Protein AF-A0A960NNA2-F1 (afdb_monomer_lite)

Secondary structure (DSSP, 8-state):
-------------HHHHHHHHHHHHHHHHHHHHHHHHTT--HHHHHH-SSSPPPGGG--THHHHHHHHHHHHHHHHHHHHHHHHHHHHHHHHHHHHHHHHHS--TTHHHHHHHHHHH-

Sequence (118 aa):
MSAATSSLRRQVDWPKHLVIWFFILIELFPLYMMFQVSFKDNASFIQQPWLPLWPTEWQWGNWVFAIKLIGPYLANTVFVAVTATICSLFLAVLGAYFFSRHKLPFSGLLWALFLFLM

Foldseek 3Di:
DDDDDPPPPPPPCVVVVVVVVVVVCVVCQVVVQVVQCLQDDPVVCVVDSRDHDDPVRGNCVSVVVCCVVCVVVVVVVVVCVVVVCVVVVVVVVVVVVCLVPDDDDVSVVVVVVVVVVD

Radius of gyration: 26.6 Å; chains: 1; bounding box: 69×54×63 Å

pLDDT: mean 86.71, std 13.17, range [43.0, 98.44]

Structure (mmCIF, N/CA/C/O backbone):
data_AF-A0A960NNA2-F1
#
_entry.id   AF-A0A960NNA2-F1
#
loop_
_atom_site.group_PDB
_atom_site.id
_atom_site.type_symbol
_atom_site.label_atom_id
_atom_site.label_alt_id
_atom_site.label_comp_id
_atom_site.label_asym_id
_atom_site.label_entity_id
_atom_site.label_seq_id
_atom_site.pdbx_PDB_ins_code
_atom_site.Cartn_x
_atom_site.Cartn_y
_atom_site.Cartn_z
_atom_site.occupancy
_atom_site.B_iso_or_equiv
_atom_site.auth_seq_id
_atom_site.auth_comp_id
_atom_site.auth_asym_id
_atom_site.auth_atom_id
_atom_site.pdbx_PDB_model_num
ATOM 1 N N . MET A 1 1 ? -49.375 36.865 -5.018 1.00 43.12 1 MET A N 1
ATOM 2 C CA . MET A 1 1 ? -48.147 36.942 -4.198 1.00 43.12 1 MET A CA 1
ATOM 3 C C . MET A 1 1 ? -47.324 35.684 -4.447 1.00 43.12 1 MET A C 1
ATOM 5 O O . MET A 1 1 ? -47.833 34.604 -4.208 1.00 43.12 1 MET A O 1
ATOM 9 N N . SER A 1 2 ? -46.112 35.872 -4.985 1.00 43.00 2 SER A N 1
ATOM 10 C CA . SER A 1 2 ? -44.950 34.962 -5.059 1.00 43.00 2 SER A CA 1
ATOM 11 C C . SER A 1 2 ? -45.151 33.507 -5.527 1.00 43.00 2 SER A C 1
ATOM 13 O O . SER A 1 2 ? -45.383 32.612 -4.719 1.00 43.00 2 SER A O 1
ATOM 15 N N . ALA A 1 3 ? -44.964 33.259 -6.828 1.00 49.94 3 ALA A N 1
ATOM 16 C CA . ALA A 1 3 ? -44.746 31.923 -7.383 1.00 49.94 3 ALA A CA 1
ATOM 17 C C . ALA A 1 3 ? -43.294 31.791 -7.875 1.00 49.94 3 ALA A C 1
ATOM 19 O O . ALA A 1 3 ? -42.852 32.550 -8.731 1.00 49.94 3 ALA A O 1
ATOM 20 N N . ALA A 1 4 ? -42.589 30.829 -7.277 1.00 61.12 4 ALA A N 1
ATOM 21 C CA . ALA A 1 4 ? -41.575 29.953 -7.859 1.00 61.12 4 ALA A CA 1
ATOM 22 C C . ALA A 1 4 ? -40.688 30.483 -9.003 1.00 61.12 4 ALA A C 1
ATOM 24 O O . ALA A 1 4 ? -41.077 30.402 -10.159 1.00 61.12 4 ALA A O 1
ATOM 25 N N . THR A 1 5 ? -39.425 30.791 -8.691 1.00 49.38 5 THR A N 1
ATOM 26 C CA . THR A 1 5 ? -38.282 30.515 -9.587 1.00 49.38 5 THR A CA 1
ATOM 27 C C . THR A 1 5 ? -36.988 30.385 -8.772 1.00 49.38 5 THR A C 1
ATOM 29 O O . THR A 1 5 ? -36.152 31.288 -8.760 1.00 49.38 5 THR A O 1
ATOM 32 N N . SER A 1 6 ? -36.785 29.262 -8.077 1.00 48.41 6 SER A N 1
ATOM 33 C CA . SER A 1 6 ? -35.429 28.851 -7.697 1.00 48.41 6 SER A CA 1
ATOM 34 C C . SER A 1 6 ? -34.759 28.288 -8.949 1.00 48.41 6 SER A C 1
ATOM 36 O O . SER A 1 6 ? -34.883 27.114 -9.288 1.00 48.41 6 SER A O 1
ATOM 38 N N . SER A 1 7 ? -34.085 29.161 -9.696 1.00 50.47 7 SER A N 1
ATOM 39 C CA . SER A 1 7 ? -33.226 28.756 -10.802 1.00 50.47 7 SER A CA 1
ATOM 40 C C . SER A 1 7 ? -32.193 27.760 -10.271 1.00 50.47 7 SER A C 1
ATOM 42 O O . SER A 1 7 ? -31.270 28.142 -9.546 1.00 50.47 7 SER A O 1
ATOM 44 N N . LEU A 1 8 ? -32.366 26.482 -10.611 1.00 57.03 8 LEU A N 1
ATOM 45 C CA . LEU A 1 8 ? -31.377 25.431 -10.415 1.00 57.03 8 LEU A CA 1
ATOM 46 C C . LEU A 1 8 ? -30.131 25.826 -11.208 1.00 57.03 8 LEU A C 1
ATOM 48 O O . LEU A 1 8 ? -30.005 25.559 -12.403 1.00 57.03 8 LEU A O 1
ATOM 52 N N . ARG A 1 9 ? -29.224 26.541 -10.541 1.00 60.88 9 ARG A N 1
ATOM 53 C CA . ARG A 1 9 ? -27.913 26.901 -11.062 1.00 60.88 9 ARG A CA 1
ATOM 54 C C . ARG A 1 9 ? -27.169 25.589 -11.270 1.00 60.88 9 ARG A C 1
ATOM 56 O O . ARG A 1 9 ? -26.622 25.038 -10.320 1.00 60.88 9 ARG A O 1
ATOM 63 N N . ARG A 1 10 ? -27.192 25.073 -12.499 1.00 64.06 10 ARG A N 1
ATOM 64 C CA . ARG A 1 10 ? -26.352 23.962 -12.949 1.00 64.06 10 ARG A CA 1
ATOM 65 C C . ARG A 1 10 ? -24.908 24.455 -12.860 1.00 64.06 10 ARG A C 1
ATOM 67 O O . ARG A 1 10 ? -24.389 25.054 -13.797 1.00 64.06 10 ARG A O 1
ATOM 74 N N . GLN A 1 11 ? -24.323 24.353 -11.668 1.00 65.44 11 GLN A N 1
ATOM 75 C CA . GLN A 1 11 ? -22.932 24.708 -11.443 1.00 65.44 11 GLN A CA 1
ATOM 76 C C . GLN A 1 11 ? -22.112 23.777 -12.329 1.00 65.44 11 GLN A C 1
ATOM 78 O O . GLN A 1 11 ? -22.268 22.562 -12.288 1.00 65.44 11 GLN A O 1
ATOM 83 N N . VAL A 1 12 ? -21.323 24.361 -13.223 1.00 68.19 12 VAL A N 1
ATOM 84 C CA . VAL A 1 12 ? -20.448 23.607 -14.112 1.00 68.19 12 VAL A CA 1
ATOM 85 C C . VAL A 1 12 ? -19.361 22.995 -13.229 1.00 68.19 12 VAL A C 1
ATOM 87 O O . VAL A 1 12 ? -18.422 23.681 -12.844 1.00 68.19 12 VAL A O 1
ATOM 90 N N . ASP A 1 13 ? -19.518 21.724 -12.859 1.00 83.50 13 ASP A N 1
ATOM 91 C CA . ASP A 1 13 ? -18.607 21.005 -11.955 1.00 83.50 13 ASP A CA 1
ATOM 92 C C . ASP A 1 13 ? -17.315 20.532 -12.648 1.00 83.50 13 ASP A C 1
ATOM 94 O O . ASP A 1 13 ? -16.433 19.964 -12.007 1.00 83.50 13 ASP A O 1
ATOM 98 N N . TRP A 1 14 ? -17.153 20.803 -13.949 1.00 87.31 14 TRP A N 1
ATOM 99 C CA . TRP A 1 14 ? -15.965 20.430 -14.727 1.00 87.31 14 TRP A CA 1
ATOM 100 C C . TRP A 1 14 ? -14.631 20.861 -14.087 1.00 87.31 14 TRP A C 1
ATOM 102 O O . TRP A 1 14 ? -13.723 20.031 -14.036 1.00 87.31 14 TRP A O 1
ATOM 112 N N . PRO A 1 15 ? -14.489 22.075 -13.507 1.00 90.81 15 PRO A N 1
ATOM 113 C CA . PRO A 1 15 ? -13.262 22.451 -12.807 1.00 90.81 15 PRO A CA 1
ATOM 114 C C . PRO A 1 15 ? -12.969 21.554 -11.598 1.00 90.81 15 PRO A C 1
ATOM 116 O O . PRO A 1 15 ? -11.813 21.223 -11.354 1.00 90.81 15 PRO A O 1
ATOM 119 N N . LYS A 1 16 ? -14.000 21.104 -10.868 1.00 90.50 16 LYS A N 1
ATOM 120 C CA . LYS A 1 16 ? -13.836 20.175 -9.737 1.00 90.50 16 LYS A CA 1
ATOM 121 C C . LYS A 1 16 ? -13.348 18.816 -10.232 1.00 90.50 16 LYS A C 1
ATOM 123 O O . LYS A 1 16 ? -12.428 18.251 -9.652 1.00 90.50 16 LYS A O 1
ATOM 128 N N . HIS A 1 17 ? -13.912 18.322 -11.334 1.00 92.75 17 HIS A N 1
ATOM 129 C CA . HIS A 1 17 ? -13.464 17.074 -11.952 1.00 92.75 17 HIS A CA 1
ATOM 130 C C . HIS A 1 17 ? -12.020 17.157 -12.452 1.00 92.75 17 HIS A C 1
ATOM 132 O O . HIS A 1 17 ? -11.265 16.217 -12.235 1.00 92.75 17 HIS A O 1
ATOM 138 N N . LEU A 1 18 ? -11.611 18.275 -13.060 1.00 95.19 18 LEU A N 1
ATOM 139 C CA . LEU A 1 18 ? -10.220 18.487 -13.475 1.00 95.19 18 LEU A CA 1
ATOM 140 C C . LEU A 1 18 ? -9.252 18.441 -12.289 1.00 95.19 18 LEU A C 1
ATOM 142 O O . LEU A 1 18 ? -8.210 17.796 -12.380 1.00 95.19 18 LEU A O 1
ATOM 146 N N . VAL A 1 19 ? -9.609 19.081 -11.171 1.00 95.75 19 VAL A N 1
ATOM 147 C CA . VAL A 1 19 ? -8.802 19.041 -9.942 1.00 95.75 19 VAL A CA 1
ATOM 148 C C . VAL A 1 19 ? -8.695 17.610 -9.410 1.00 95.75 19 VAL A C 1
ATOM 150 O O . VAL A 1 19 ? -7.598 17.162 -9.094 1.00 95.75 19 VAL A O 1
ATOM 153 N N . ILE A 1 20 ? -9.801 16.863 -9.369 1.00 96.00 20 ILE A N 1
ATOM 154 C CA . ILE A 1 20 ? -9.798 15.455 -8.939 1.00 96.00 20 ILE A CA 1
ATOM 155 C C . ILE A 1 20 ? -8.901 14.606 -9.852 1.00 96.00 20 ILE A C 1
ATOM 157 O O . ILE A 1 20 ? -8.055 13.867 -9.356 1.00 96.00 20 ILE A O 1
ATOM 161 N N . TRP A 1 21 ? -9.034 14.742 -11.176 1.00 96.50 21 TRP A N 1
ATOM 162 C CA . TRP A 1 21 ? -8.199 14.018 -12.139 1.00 96.50 21 TRP A CA 1
ATOM 163 C C . TRP A 1 21 ? -6.713 14.320 -11.967 1.00 96.50 21 TRP A C 1
ATOM 165 O O . TRP A 1 21 ? -5.896 13.406 -12.027 1.00 96.50 21 TRP A O 1
ATOM 175 N N . PHE A 1 22 ? -6.362 15.578 -11.715 1.00 96.62 22 PHE A N 1
ATOM 176 C CA . PHE A 1 22 ? -4.983 15.976 -11.455 1.00 96.62 22 PHE A CA 1
ATOM 177 C C . PHE A 1 22 ? -4.393 15.259 -10.231 1.00 96.62 22 PHE A C 1
ATOM 179 O O . PHE A 1 22 ? -3.304 14.694 -10.327 1.00 96.62 22 PHE A O 1
ATOM 186 N N . PHE A 1 23 ? -5.123 15.212 -9.111 1.00 97.12 23 PHE A N 1
ATOM 187 C CA . PHE A 1 23 ? -4.669 14.498 -7.912 1.00 97.12 23 PHE A CA 1
ATOM 188 C C . PHE A 1 23 ? -4.559 12.989 -8.134 1.00 97.12 23 PHE A C 1
ATOM 190 O O . PHE A 1 23 ? -3.542 12.403 -7.770 1.00 97.12 23 PHE A O 1
ATOM 197 N N . ILE A 1 24 ? -5.544 12.378 -8.801 1.00 97.12 24 ILE A N 1
ATOM 198 C CA . ILE A 1 24 ? -5.507 10.950 -9.144 1.00 97.12 24 ILE A CA 1
ATOM 199 C C . ILE A 1 24 ? -4.264 10.627 -9.979 1.00 97.12 24 ILE A C 1
ATOM 201 O O . ILE A 1 24 ? -3.579 9.647 -9.708 1.00 97.12 24 ILE A O 1
ATOM 205 N N . LEU A 1 25 ? -3.942 11.444 -10.986 1.00 96.50 25 LEU A N 1
ATOM 206 C CA . LEU A 1 25 ? -2.771 11.205 -11.831 1.00 96.50 25 LEU A CA 1
ATOM 207 C C . LEU A 1 25 ? -1.464 11.277 -11.037 1.00 96.50 25 LEU A C 1
ATOM 209 O O . LEU A 1 25 ? -0.583 10.451 -11.258 1.00 96.50 25 LEU A O 1
ATOM 213 N N . ILE A 1 26 ? -1.346 12.220 -10.101 1.00 96.69 26 ILE A N 1
ATOM 214 C CA . ILE A 1 26 ? -0.168 12.339 -9.231 1.00 96.69 26 ILE A CA 1
ATOM 215 C C . ILE A 1 26 ? -0.056 11.140 -8.286 1.00 96.69 26 ILE A C 1
ATOM 217 O O . ILE A 1 26 ? 1.035 10.605 -8.106 1.00 96.69 26 ILE A O 1
ATOM 221 N N . GLU A 1 27 ? -1.169 10.700 -7.707 1.00 96.38 27 GLU A N 1
ATOM 222 C CA . GLU A 1 27 ? -1.204 9.577 -6.767 1.00 96.38 27 GLU A CA 1
ATOM 223 C C . GLU A 1 27 ? -0.934 8.232 -7.458 1.00 96.38 27 GLU A C 1
ATOM 225 O O . GLU A 1 27 ? -0.223 7.380 -6.924 1.00 96.38 27 GLU A O 1
ATOM 230 N N . LEU A 1 28 ? -1.436 8.053 -8.681 1.00 96.50 28 LEU A N 1
ATOM 231 C CA . LEU A 1 28 ? -1.218 6.844 -9.475 1.00 96.50 28 LEU A CA 1
ATOM 232 C C . LEU A 1 28 ? 0.122 6.840 -10.216 1.00 96.50 28 LEU A C 1
ATOM 234 O O . LEU A 1 28 ? 0.576 5.774 -10.630 1.00 96.50 28 LEU A O 1
ATOM 238 N N . PHE A 1 29 ? 0.779 7.989 -10.378 1.00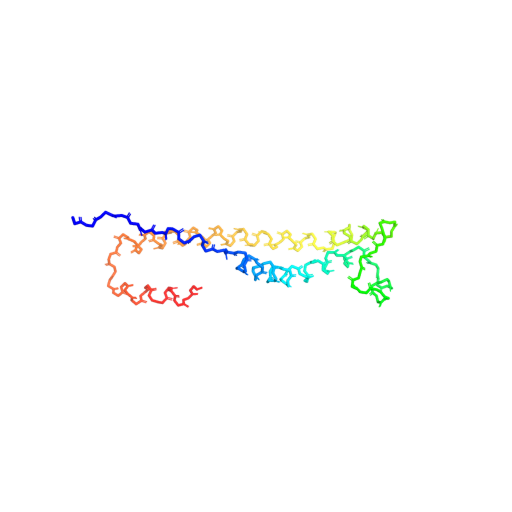 94.94 29 PHE A N 1
ATOM 239 C CA . PHE A 1 29 ? 2.087 8.080 -11.027 1.00 94.94 29 PHE A CA 1
ATOM 240 C C . PHE A 1 29 ? 3.142 7.117 -10.444 1.00 94.94 29 PHE A C 1
ATOM 242 O O . PHE A 1 29 ? 3.746 6.376 -11.227 1.00 94.94 29 PHE A O 1
ATOM 249 N N . PRO A 1 30 ? 3.374 7.039 -9.116 1.00 95.56 30 PRO A N 1
ATOM 250 C CA . PRO A 1 30 ? 4.315 6.067 -8.557 1.00 95.56 30 PRO A CA 1
ATOM 251 C C . PRO A 1 30 ? 3.906 4.615 -8.838 1.00 95.56 30 PRO A C 1
ATOM 253 O O . PRO A 1 30 ? 4.773 3.789 -9.117 1.00 95.56 30 PRO A O 1
ATOM 256 N N . LEU A 1 31 ? 2.606 4.297 -8.842 1.00 95.50 31 LEU A N 1
ATOM 257 C CA . LEU A 1 31 ? 2.122 2.953 -9.181 1.00 95.50 31 LEU A CA 1
ATOM 258 C C . LEU A 1 31 ? 2.374 2.613 -10.652 1.00 95.50 31 LEU A C 1
ATOM 260 O O . LEU A 1 31 ? 2.843 1.517 -10.957 1.00 95.50 31 LEU A O 1
ATOM 264 N N . TYR A 1 32 ? 2.134 3.565 -11.556 1.00 94.38 32 TYR A N 1
ATOM 265 C CA . TYR A 1 32 ? 2.504 3.445 -12.965 1.00 94.38 32 TYR A CA 1
ATOM 266 C C . TYR A 1 32 ? 4.008 3.173 -13.116 1.00 94.38 32 TYR A C 1
ATOM 268 O O . TYR A 1 32 ? 4.397 2.252 -13.839 1.00 94.38 32 TYR A O 1
ATOM 276 N N . MET A 1 33 ? 4.851 3.914 -12.389 1.00 94.69 33 MET A N 1
ATOM 277 C CA . MET A 1 33 ? 6.302 3.727 -12.414 1.00 94.69 33 MET A CA 1
ATOM 278 C C . MET A 1 33 ? 6.708 2.340 -11.909 1.00 94.69 33 MET A C 1
ATOM 280 O O . MET A 1 33 ? 7.475 1.658 -12.582 1.00 94.69 33 MET A O 1
ATOM 284 N N . MET A 1 34 ? 6.168 1.880 -10.779 1.00 93.94 34 MET A N 1
ATOM 285 C CA . MET A 1 34 ? 6.440 0.531 -10.266 1.00 93.94 34 MET A CA 1
ATOM 286 C C . MET A 1 34 ? 6.021 -0.553 -11.263 1.00 93.94 34 MET A C 1
ATOM 288 O O . MET A 1 34 ? 6.774 -1.497 -11.508 1.00 93.94 34 MET A O 1
ATOM 292 N N . PHE A 1 35 ? 4.844 -0.399 -11.869 1.00 93.75 35 PHE A N 1
ATOM 293 C CA . PHE A 1 35 ? 4.317 -1.363 -12.824 1.00 93.75 35 PHE A CA 1
ATOM 294 C C . PHE A 1 35 ? 5.206 -1.475 -14.065 1.00 93.75 35 PHE A C 1
ATOM 296 O O . PHE A 1 35 ? 5.637 -2.575 -14.402 1.00 93.75 35 PHE A O 1
ATOM 303 N N . GLN A 1 36 ? 5.552 -0.361 -14.715 1.00 93.06 36 GLN A N 1
ATOM 304 C CA . GLN A 1 36 ? 6.379 -0.405 -15.927 1.00 93.06 36 GLN A CA 1
ATOM 305 C C . GLN A 1 36 ? 7.832 -0.823 -15.647 1.00 93.06 36 GLN A C 1
ATOM 307 O O . GLN A 1 36 ? 8.419 -1.534 -16.460 1.00 93.06 36 GLN A O 1
ATOM 312 N N . VAL A 1 37 ? 8.396 -0.472 -14.482 1.00 93.81 37 VAL A N 1
ATOM 313 C CA . VAL A 1 37 ? 9.735 -0.930 -14.061 1.00 93.81 37 VAL A CA 1
ATOM 314 C C . VAL A 1 37 ? 9.768 -2.435 -13.797 1.00 93.81 37 VAL A C 1
ATOM 316 O O . VAL A 1 37 ? 10.785 -3.065 -14.071 1.00 93.81 37 VAL A O 1
ATOM 319 N N . SER A 1 38 ? 8.662 -3.044 -13.352 1.00 93.69 38 SER A N 1
ATOM 320 C CA . SER A 1 38 ? 8.602 -4.498 -13.121 1.00 93.69 38 SER A CA 1
ATOM 321 C C . SER A 1 38 ? 8.917 -5.335 -14.371 1.00 93.69 38 SER A C 1
ATOM 323 O O . SER A 1 38 ? 9.364 -6.475 -14.250 1.00 93.69 38 SER A O 1
ATOM 325 N N . PHE A 1 39 ? 8.749 -4.759 -15.566 1.00 93.81 39 PHE A N 1
ATOM 326 C CA . PHE A 1 39 ? 9.040 -5.396 -16.853 1.00 93.81 39 PHE A CA 1
ATOM 327 C C . PHE A 1 39 ? 10.422 -5.048 -17.424 1.00 93.81 39 PHE A C 1
ATOM 329 O O . PHE A 1 39 ? 10.693 -5.409 -18.569 1.00 93.81 39 PHE A O 1
ATOM 336 N N . LYS A 1 40 ? 11.287 -4.354 -16.675 1.00 92.62 40 LYS A N 1
ATOM 337 C CA . LYS A 1 40 ? 12.622 -3.929 -17.126 1.00 92.62 40 LYS A CA 1
ATOM 338 C C . LYS A 1 40 ? 13.739 -4.727 -16.464 1.00 92.62 40 LYS A C 1
ATOM 340 O O . LYS A 1 40 ? 13.580 -5.248 -15.361 1.00 92.62 40 LYS A O 1
ATOM 345 N N . ASP A 1 41 ? 14.885 -4.781 -17.131 1.00 91.44 41 ASP A N 1
ATOM 346 C CA . ASP A 1 41 ? 16.158 -5.147 -16.517 1.00 91.44 41 ASP A CA 1
ATOM 347 C C . ASP A 1 41 ? 16.883 -3.889 -15.994 1.00 91.44 41 ASP A C 1
ATOM 349 O O . ASP A 1 41 ? 16.509 -2.749 -16.290 1.00 91.44 41 ASP A O 1
ATOM 353 N N . ASN A 1 42 ? 17.937 -4.083 -15.200 1.00 90.81 42 ASN A N 1
ATOM 354 C CA . ASN A 1 42 ? 18.652 -2.970 -14.570 1.00 90.81 42 ASN A CA 1
ATOM 355 C C . ASN A 1 42 ? 19.305 -2.031 -15.595 1.00 90.81 42 ASN A C 1
ATOM 357 O O . ASN A 1 42 ? 19.308 -0.816 -15.395 1.00 90.81 42 ASN A O 1
ATOM 361 N N . ALA A 1 43 ? 19.843 -2.576 -16.692 1.00 90.94 43 ALA A N 1
ATOM 362 C CA . ALA A 1 43 ? 20.492 -1.774 -17.723 1.00 90.94 43 ALA A CA 1
ATOM 363 C C . ALA A 1 43 ? 19.477 -0.878 -18.448 1.00 90.94 43 ALA A C 1
ATOM 365 O O . ALA A 1 43 ? 19.702 0.331 -18.554 1.00 90.94 43 ALA A O 1
ATOM 366 N N . SER A 1 44 ? 18.330 -1.429 -18.865 1.00 88.06 44 SER A N 1
ATOM 367 C CA . SER A 1 44 ? 17.280 -0.637 -19.520 1.00 88.06 44 SER A CA 1
ATOM 368 C C . SER A 1 44 ? 16.623 0.356 -18.567 1.00 88.06 44 SER A C 1
ATOM 370 O O . SER A 1 44 ? 16.241 1.448 -18.986 1.00 88.06 44 SER A O 1
ATOM 372 N N . PHE A 1 45 ? 16.508 0.016 -17.279 1.00 90.56 45 PHE A N 1
ATOM 373 C CA . PHE A 1 45 ? 16.016 0.945 -16.265 1.00 90.56 45 PHE A CA 1
ATOM 374 C C . PHE A 1 45 ? 16.928 2.169 -16.115 1.00 90.56 45 PHE A C 1
ATOM 376 O O . PHE A 1 45 ? 16.424 3.289 -16.102 1.00 90.56 45 PHE A O 1
ATOM 383 N N . ILE A 1 46 ? 18.251 1.972 -16.051 1.00 92.25 46 ILE A N 1
ATOM 384 C CA . ILE A 1 46 ? 19.222 3.072 -15.937 1.00 92.25 46 ILE A CA 1
ATOM 385 C C . ILE A 1 46 ? 19.185 3.972 -17.179 1.00 92.25 46 ILE A C 1
ATOM 387 O O . ILE A 1 46 ? 19.245 5.193 -17.049 1.00 92.25 46 ILE A O 1
ATOM 391 N N . GLN A 1 47 ? 19.072 3.388 -18.376 1.00 91.69 47 GLN A N 1
ATOM 392 C CA . GLN A 1 47 ? 19.045 4.154 -19.626 1.00 91.69 47 GLN A CA 1
ATOM 393 C C . GLN A 1 47 ? 17.739 4.933 -19.811 1.00 91.69 47 GLN A C 1
ATOM 395 O O . GLN A 1 47 ? 17.764 6.098 -20.206 1.00 91.69 47 GLN A O 1
ATOM 400 N N . GLN A 1 48 ? 16.596 4.306 -19.523 1.00 90.62 48 GLN A N 1
ATOM 401 C CA . GLN A 1 48 ? 15.282 4.914 -19.697 1.00 90.62 48 GLN A CA 1
ATOM 402 C C . GLN A 1 48 ? 14.381 4.613 -18.490 1.00 90.62 48 GLN A C 1
ATOM 404 O O . GLN A 1 48 ? 13.575 3.679 -18.534 1.00 90.62 48 GLN A O 1
ATOM 409 N N . PRO A 1 49 ? 14.437 5.429 -17.422 1.00 87.44 49 PRO A N 1
ATOM 410 C CA . PRO A 1 49 ? 13.632 5.194 -16.224 1.00 87.44 49 PRO A CA 1
ATOM 411 C C . PRO A 1 49 ? 12.133 5.428 -16.457 1.00 87.44 49 PRO A C 1
ATOM 413 O O . PRO A 1 49 ? 11.305 4.661 -15.974 1.00 87.44 49 PRO A O 1
ATOM 416 N N . TRP A 1 50 ? 11.781 6.466 -17.222 1.00 88.88 50 TRP A N 1
ATOM 417 C CA . TRP A 1 50 ? 10.437 7.070 -17.227 1.00 88.88 50 TRP A CA 1
ATOM 418 C C . TRP A 1 50 ? 9.441 6.467 -18.227 1.00 88.88 50 TRP A C 1
ATOM 420 O O . TRP A 1 50 ? 8.235 6.474 -17.982 1.00 88.88 50 TRP A O 1
ATOM 430 N N . LEU A 1 51 ? 9.931 5.968 -19.363 1.00 90.19 51 LEU A N 1
ATOM 431 C CA . LEU A 1 51 ? 9.096 5.499 -20.473 1.00 90.19 51 LEU A CA 1
ATOM 432 C C . LEU A 1 51 ? 9.077 3.968 -20.543 1.00 90.19 51 LEU A C 1
ATOM 434 O O . LEU A 1 51 ? 10.129 3.356 -20.325 1.00 90.19 51 LEU A O 1
ATOM 438 N N . PRO A 1 52 ? 7.933 3.342 -20.873 1.00 87.44 52 PRO A N 1
ATOM 439 C CA . PRO A 1 52 ? 7.820 1.890 -20.942 1.00 87.44 52 PRO A CA 1
ATOM 440 C C . PRO A 1 52 ? 8.709 1.317 -22.051 1.00 87.44 52 PRO A C 1
ATOM 442 O O . PRO A 1 52 ? 9.043 2.001 -23.020 1.00 87.44 52 PRO A O 1
ATOM 445 N N . LEU A 1 53 ? 9.095 0.049 -21.902 1.00 84.19 53 LEU A N 1
ATOM 446 C CA . LEU A 1 53 ? 9.768 -0.685 -22.970 1.00 84.19 53 LEU A CA 1
ATOM 447 C C . LEU A 1 53 ? 8.786 -1.050 -24.081 1.00 84.19 53 LEU A C 1
ATOM 449 O O . LEU A 1 53 ? 7.584 -1.220 -23.852 1.00 84.19 53 LEU A O 1
ATOM 453 N N . TRP A 1 54 ? 9.330 -1.236 -25.279 1.00 85.12 54 TRP A N 1
ATOM 454 C CA . TRP A 1 54 ? 8.592 -1.822 -26.387 1.00 85.12 54 TRP A CA 1
ATOM 455 C C . TRP A 1 54 ? 8.099 -3.235 -26.015 1.00 85.12 54 TRP A C 1
ATOM 457 O O . TRP A 1 54 ? 8.816 -3.955 -25.318 1.00 85.12 54 TRP A O 1
ATOM 467 N N . PRO A 1 55 ? 6.904 -3.661 -26.474 1.00 76.56 55 PRO A N 1
ATOM 468 C CA . PRO A 1 55 ? 6.299 -4.945 -26.092 1.00 76.56 55 PRO A CA 1
ATOM 469 C C . PRO A 1 55 ? 7.173 -6.186 -26.316 1.00 76.56 55 PRO A C 1
ATOM 471 O O . PRO A 1 55 ? 7.001 -7.192 -25.634 1.00 76.56 55 PRO A O 1
ATOM 474 N N . THR A 1 56 ? 8.118 -6.117 -27.252 1.00 77.75 56 THR A N 1
ATOM 475 C CA . THR A 1 56 ? 9.048 -7.205 -27.579 1.00 77.75 56 THR A CA 1
ATOM 476 C C . THR A 1 56 ? 10.088 -7.468 -26.478 1.00 77.75 56 THR A C 1
ATOM 478 O O . THR A 1 56 ? 10.642 -8.558 -26.428 1.00 77.75 56 THR A O 1
ATOM 481 N N . GLU A 1 57 ? 10.324 -6.507 -25.576 1.00 81.56 57 GLU A N 1
ATOM 482 C CA . GLU A 1 57 ? 11.418 -6.518 -24.583 1.00 81.56 57 GLU A CA 1
ATOM 483 C C . GLU A 1 57 ? 10.934 -6.735 -23.134 1.00 81.56 57 GLU A C 1
ATOM 485 O O . GLU A 1 57 ? 11.650 -6.459 -22.170 1.00 81.56 57 GLU A O 1
ATOM 490 N N . TRP A 1 58 ? 9.688 -7.173 -22.936 1.00 88.88 58 TRP A N 1
ATOM 491 C CA . TRP A 1 58 ? 9.115 -7.301 -21.593 1.00 88.88 58 TRP A CA 1
ATOM 492 C C . TRP A 1 58 ? 9.736 -8.451 -20.786 1.00 88.88 58 TRP A C 1
ATOM 494 O O . TRP A 1 58 ? 9.658 -9.624 -21.159 1.00 88.88 58 TRP A O 1
ATOM 504 N N . GLN A 1 59 ? 10.266 -8.123 -19.607 1.00 91.50 59 GLN A N 1
ATOM 505 C CA . GLN A 1 59 ? 10.921 -9.065 -18.695 1.00 91.50 59 GLN A CA 1
ATOM 506 C C . GLN A 1 59 ? 9.921 -9.793 -17.778 1.00 91.50 59 GLN A C 1
ATOM 508 O O . GLN A 1 59 ? 9.895 -9.603 -16.562 1.00 91.50 59 GLN A O 1
ATOM 513 N N . TRP A 1 60 ? 9.097 -10.680 -18.340 1.00 90.62 60 TRP A N 1
ATOM 514 C CA . TRP A 1 60 ? 8.135 -11.493 -17.569 1.00 90.62 60 TRP A CA 1
ATOM 515 C C . TRP A 1 60 ? 8.785 -12.399 -16.511 1.00 90.62 60 TRP A C 1
ATOM 517 O O . TRP A 1 60 ? 8.149 -12.755 -15.515 1.00 90.62 60 TRP A O 1
ATOM 527 N N . GLY A 1 61 ? 10.064 -12.745 -16.694 1.00 93.25 61 GLY A N 1
ATOM 528 C CA . GLY A 1 61 ? 10.840 -13.527 -15.730 1.00 93.25 61 GLY A CA 1
ATOM 529 C C . GLY A 1 61 ? 10.906 -12.884 -14.341 1.00 93.25 61 GLY A C 1
ATOM 530 O O . GLY A 1 61 ? 10.915 -13.606 -13.343 1.00 93.25 61 GLY A O 1
ATOM 531 N N . ASN A 1 62 ? 10.845 -11.550 -14.264 1.00 94.50 62 ASN A N 1
ATOM 532 C CA . ASN A 1 62 ? 10.835 -10.811 -13.001 1.00 94.50 62 ASN A CA 1
ATOM 533 C C . ASN A 1 62 ? 9.634 -11.186 -12.126 1.00 94.50 62 ASN A C 1
ATOM 535 O O . ASN A 1 62 ? 9.789 -11.388 -10.925 1.00 94.50 62 ASN A O 1
ATOM 539 N N . TRP A 1 63 ? 8.449 -11.350 -12.721 1.00 94.38 63 TRP A N 1
ATOM 540 C CA . TRP A 1 63 ? 7.232 -11.730 -11.998 1.00 94.38 63 TRP A CA 1
ATOM 541 C C . TRP A 1 63 ? 7.298 -13.166 -11.480 1.00 94.38 63 TRP A C 1
ATOM 543 O O . TRP A 1 63 ? 6.954 -13.432 -10.329 1.00 94.38 63 TRP A O 1
ATOM 553 N N . VAL A 1 64 ? 7.795 -14.093 -12.305 1.00 95.44 64 VAL A N 1
ATOM 554 C CA . VAL A 1 64 ? 7.968 -15.501 -11.912 1.00 95.44 64 VAL A CA 1
ATOM 555 C C . VAL A 1 64 ? 8.981 -15.626 -10.774 1.00 95.44 64 VAL A C 1
ATOM 557 O O . VAL A 1 64 ? 8.749 -16.368 -9.817 1.00 95.44 64 VAL A O 1
ATOM 560 N N . PHE A 1 65 ? 10.093 -14.896 -10.861 1.00 95.94 65 PHE A N 1
ATOM 561 C CA . PHE A 1 65 ? 11.101 -14.840 -9.807 1.00 95.94 65 PHE A CA 1
ATOM 562 C C . PHE A 1 65 ? 10.537 -14.216 -8.526 1.00 95.94 65 PHE A C 1
ATOM 564 O O . PHE A 1 65 ? 10.651 -14.814 -7.456 1.00 95.94 65 PHE A O 1
ATOM 571 N N . ALA A 1 66 ? 9.869 -13.065 -8.640 1.00 94.69 66 ALA A N 1
ATOM 572 C CA . ALA A 1 66 ? 9.286 -12.360 -7.508 1.00 94.69 66 ALA A CA 1
ATOM 573 C C . ALA A 1 66 ? 8.279 -13.240 -6.763 1.00 94.69 66 ALA A C 1
ATOM 575 O O . ALA A 1 66 ? 8.427 -13.419 -5.563 1.00 94.69 66 ALA A O 1
ATOM 576 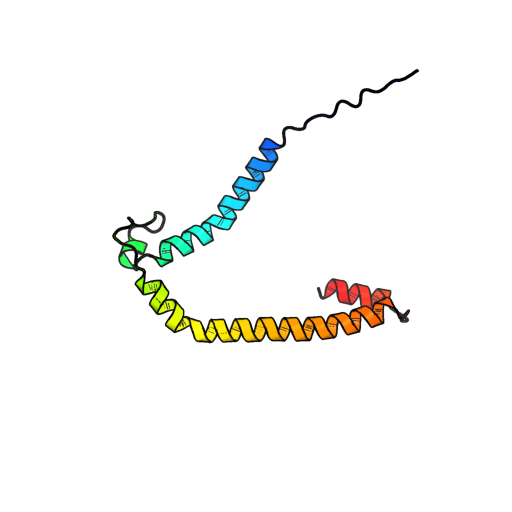N N . ILE A 1 67 ? 7.317 -13.870 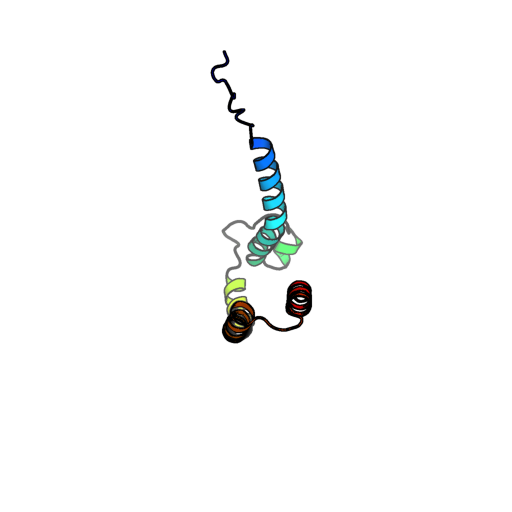-7.446 1.00 95.50 67 ILE A N 1
ATOM 577 C CA . ILE A 1 67 ? 6.312 -14.729 -6.793 1.00 95.50 67 ILE A CA 1
ATOM 578 C C . ILE A 1 67 ? 6.969 -15.874 -6.013 1.00 95.50 67 ILE A C 1
ATOM 580 O O . ILE A 1 67 ? 6.544 -16.177 -4.899 1.00 95.50 67 ILE A O 1
ATOM 584 N N . LYS A 1 68 ? 8.026 -16.490 -6.554 1.00 96.50 68 LYS A N 1
ATOM 585 C CA . LYS A 1 68 ? 8.770 -17.540 -5.841 1.00 96.50 68 LYS A CA 1
ATOM 586 C C . LYS A 1 68 ? 9.502 -16.997 -4.614 1.00 96.50 68 LYS A C 1
ATOM 588 O O . LYS A 1 68 ? 9.530 -17.668 -3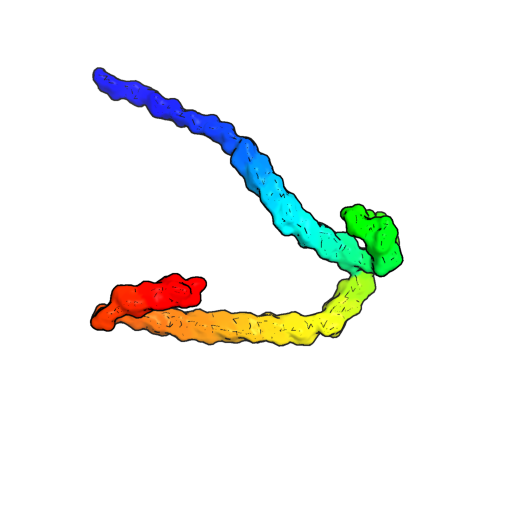.587 1.00 96.50 68 LYS A O 1
ATOM 593 N N . LEU A 1 69 ? 10.076 -15.799 -4.717 1.00 96.44 69 LEU A N 1
ATOM 594 C CA . LEU A 1 69 ? 10.830 -15.163 -3.640 1.00 96.44 69 LEU A CA 1
ATOM 595 C C . LEU A 1 69 ? 9.919 -14.639 -2.520 1.00 96.44 69 LEU A C 1
ATOM 597 O O . LEU A 1 69 ? 10.198 -14.860 -1.345 1.00 96.44 69 LEU A O 1
ATOM 601 N N . ILE A 1 70 ? 8.834 -13.946 -2.878 1.00 96.56 70 ILE A N 1
ATOM 602 C CA . ILE A 1 70 ? 7.961 -13.246 -1.928 1.00 96.56 70 ILE A CA 1
ATOM 603 C C . ILE A 1 70 ? 6.697 -14.016 -1.542 1.00 96.56 70 ILE A C 1
ATOM 605 O O . ILE A 1 70 ? 6.035 -13.640 -0.578 1.00 96.56 70 ILE A O 1
ATOM 609 N N . GLY A 1 71 ? 6.364 -15.098 -2.248 1.00 96.50 71 GLY A N 1
ATOM 610 C CA . GLY A 1 71 ? 5.148 -15.887 -2.027 1.00 96.50 71 GLY A CA 1
ATOM 611 C C . GLY A 1 71 ? 4.932 -16.327 -0.572 1.00 96.50 71 GLY A C 1
ATOM 612 O O . GLY A 1 71 ? 3.847 -16.084 -0.041 1.00 96.50 71 GLY A O 1
ATOM 613 N N . PRO A 1 72 ? 5.940 -16.898 0.119 1.00 96.44 72 PRO A N 1
ATOM 614 C CA . PRO A 1 72 ? 5.800 -17.276 1.526 1.00 96.44 72 PRO A CA 1
ATOM 615 C C . PRO A 1 72 ? 5.538 -16.080 2.453 1.00 96.44 72 PRO A C 1
ATOM 617 O O . PRO A 1 72 ? 4.709 -16.161 3.356 1.00 96.44 72 PRO A O 1
ATOM 620 N N . TYR A 1 73 ? 6.199 -14.944 2.212 1.00 97.38 73 TYR A N 1
ATOM 621 C CA . TYR A 1 73 ? 5.981 -13.728 2.999 1.00 97.38 73 TYR A CA 1
ATOM 622 C C . TYR A 1 73 ? 4.592 -13.140 2.753 1.00 97.38 73 TYR A C 1
ATOM 624 O O . TYR A 1 73 ? 3.930 -12.719 3.699 1.00 97.38 73 TYR A O 1
ATOM 632 N N . LEU A 1 74 ? 4.121 -13.162 1.503 1.00 97.12 74 LEU A N 1
ATOM 633 C CA . LEU A 1 74 ? 2.770 -12.735 1.159 1.00 97.12 74 LEU A CA 1
ATOM 634 C C . LEU A 1 74 ? 1.725 -13.604 1.870 1.00 97.12 74 LEU A C 1
ATOM 636 O O . LEU A 1 74 ? 0.795 -13.065 2.463 1.00 97.12 74 LEU A O 1
ATOM 640 N N . ALA A 1 75 ? 1.911 -14.927 1.879 1.00 97.31 75 ALA A N 1
ATOM 641 C CA . ALA A 1 75 ? 1.029 -15.850 2.589 1.00 97.31 75 ALA A CA 1
ATOM 642 C C . ALA A 1 75 ? 0.998 -15.572 4.102 1.00 97.31 75 ALA A C 1
ATOM 644 O O . ALA A 1 75 ? -0.084 -15.507 4.686 1.00 97.31 75 ALA A O 1
ATOM 645 N N . ASN A 1 76 ? 2.157 -15.331 4.724 1.00 97.94 76 ASN A N 1
ATOM 646 C CA . ASN A 1 76 ? 2.238 -14.970 6.141 1.00 97.94 76 ASN A CA 1
ATOM 647 C C . ASN A 1 76 ? 1.513 -13.653 6.439 1.00 97.94 76 ASN A C 1
ATOM 649 O O . ASN A 1 76 ? 0.723 -13.590 7.378 1.00 97.94 76 ASN A O 1
ATOM 653 N N . THR A 1 77 ? 1.734 -12.616 5.631 1.00 98.06 77 THR A N 1
ATOM 654 C CA . THR A 1 77 ? 1.065 -11.318 5.798 1.00 98.06 77 THR A CA 1
ATOM 655 C C . THR A 1 77 ? -0.445 -11.449 5.655 1.00 98.06 77 THR A C 1
ATOM 657 O O . THR A 1 77 ? -1.180 -10.910 6.479 1.00 98.06 77 THR A O 1
ATOM 660 N N . VAL A 1 78 ? -0.922 -12.201 4.658 1.00 98.25 78 VAL A N 1
ATOM 661 C CA . VAL A 1 78 ? -2.357 -12.461 4.473 1.00 98.25 78 VAL A CA 1
ATOM 662 C C . VAL A 1 78 ? -2.923 -13.216 5.673 1.00 98.25 78 VAL A C 1
ATOM 664 O O . VAL A 1 78 ? -3.950 -12.813 6.211 1.00 98.25 78 VAL A O 1
ATOM 667 N N . PHE A 1 79 ? -2.246 -14.267 6.137 1.00 98.31 79 PHE A N 1
ATOM 668 C CA . PHE A 1 79 ? -2.682 -15.037 7.299 1.00 98.31 79 PHE A CA 1
ATOM 669 C C . PHE A 1 79 ? -2.773 -14.173 8.563 1.00 98.31 79 PHE A C 1
ATOM 671 O O . PHE A 1 79 ? -3.795 -14.199 9.254 1.00 98.31 79 PHE A O 1
ATOM 678 N N . VAL A 1 80 ? -1.737 -13.378 8.845 1.00 98.25 80 VAL A N 1
ATOM 679 C CA . VAL A 1 80 ? -1.698 -12.480 10.006 1.00 98.25 80 VAL A CA 1
ATOM 680 C C . VAL A 1 80 ? -2.778 -11.410 9.895 1.00 98.25 80 VAL A C 1
ATOM 682 O O . VAL A 1 80 ? -3.529 -11.233 10.849 1.00 98.25 80 VAL A O 1
ATOM 685 N N . ALA A 1 81 ? -2.904 -10.738 8.748 1.00 98.31 81 ALA A N 1
ATOM 686 C CA . ALA A 1 81 ? -3.905 -9.695 8.545 1.00 98.31 81 ALA A CA 1
ATOM 687 C C . ALA A 1 81 ? -5.327 -10.241 8.725 1.00 98.31 81 ALA A C 1
ATOM 689 O O . ALA A 1 81 ? -6.091 -9.697 9.515 1.00 98.31 81 ALA A O 1
ATOM 690 N N . VAL A 1 82 ? -5.663 -11.356 8.068 1.00 98.44 82 VAL A N 1
ATOM 691 C CA . VAL A 1 82 ? -6.998 -11.966 8.156 1.00 98.44 82 VAL A CA 1
ATOM 692 C C . VAL A 1 82 ? -7.304 -12.413 9.583 1.00 98.44 82 VAL A C 1
ATOM 694 O O . VAL A 1 82 ? -8.357 -12.072 10.120 1.00 98.44 82 VAL A O 1
ATOM 697 N N . THR A 1 83 ? -6.382 -13.134 10.223 1.00 98.44 83 THR A N 1
ATOM 698 C CA . THR A 1 83 ? -6.590 -13.634 11.590 1.00 98.44 83 THR A CA 1
ATOM 699 C C . THR A 1 83 ? -6.714 -12.480 12.581 1.00 98.44 83 THR A C 1
ATOM 701 O O . THR A 1 83 ? -7.627 -12.474 13.405 1.00 98.44 83 THR A O 1
ATOM 704 N N . ALA A 1 84 ? -5.848 -11.468 12.477 1.00 98.00 84 ALA A N 1
ATOM 705 C CA . ALA A 1 84 ? -5.906 -10.283 13.324 1.00 98.00 84 ALA A CA 1
ATOM 706 C C . ALA A 1 84 ? -7.211 -9.509 13.114 1.00 98.00 84 ALA A C 1
ATOM 708 O O . ALA A 1 84 ? -7.850 -9.143 14.095 1.00 98.00 84 ALA A O 1
ATOM 709 N N . THR A 1 85 ? -7.656 -9.302 11.872 1.00 97.94 85 THR A N 1
ATOM 710 C CA . THR A 1 85 ? -8.935 -8.638 11.593 1.00 97.94 85 THR A CA 1
ATOM 711 C C . THR A 1 85 ? -10.110 -9.422 12.170 1.00 97.94 85 THR A C 1
ATOM 713 O O . THR A 1 85 ? -10.964 -8.813 12.807 1.00 97.94 85 THR A O 1
ATOM 716 N N . ILE A 1 86 ? -10.151 -10.750 12.017 1.00 98.38 86 ILE A N 1
ATOM 717 C CA . ILE A 1 86 ? -11.229 -11.587 12.572 1.00 98.38 86 ILE A CA 1
ATOM 718 C C . ILE A 1 86 ? -11.252 -11.502 14.101 1.00 98.38 86 ILE A C 1
ATOM 720 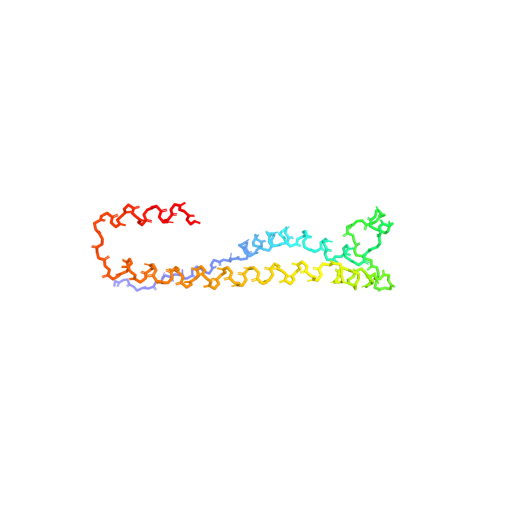O O . ILE A 1 86 ? -12.300 -11.215 14.680 1.00 98.38 86 ILE A O 1
ATOM 724 N N . CYS A 1 87 ? -10.109 -11.712 14.757 1.00 97.81 87 CYS A N 1
ATOM 725 C CA . CYS A 1 87 ? -10.010 -11.666 16.216 1.00 97.81 87 CYS A CA 1
ATOM 726 C C . CYS A 1 87 ? -10.348 -10.272 16.762 1.00 97.81 87 CYS A C 1
ATOM 728 O O . CYS A 1 87 ? -11.143 -10.150 17.695 1.00 97.81 87 CYS A O 1
ATOM 730 N N . SER A 1 88 ? -9.791 -9.221 16.157 1.00 95.88 88 SER A N 1
ATOM 731 C CA . SER A 1 88 ? -10.059 -7.836 16.551 1.00 95.88 88 SER A CA 1
ATOM 732 C C . SER A 1 88 ? -11.523 -7.472 16.348 1.00 95.88 88 SER A C 1
ATOM 734 O O . SER A 1 88 ? -12.124 -6.891 17.245 1.00 95.88 88 SER A O 1
ATOM 736 N N . LEU A 1 89 ? -12.126 -7.846 15.217 1.00 96.62 89 LEU A N 1
ATOM 737 C CA . LEU A 1 89 ? -13.537 -7.575 14.950 1.00 96.62 89 LEU A CA 1
ATOM 738 C C . LEU A 1 89 ? -14.444 -8.325 15.929 1.00 96.62 89 LEU A C 1
ATOM 740 O O . LEU A 1 89 ? -15.386 -7.736 16.452 1.00 96.62 89 LEU A O 1
ATOM 744 N N . PHE A 1 90 ? -14.146 -9.592 16.220 1.00 97.00 90 PHE A N 1
ATOM 745 C CA . PHE A 1 90 ? -14.894 -10.381 17.197 1.00 97.00 90 PHE A CA 1
ATOM 746 C C . PHE A 1 90 ? -14.911 -9.700 18.573 1.00 97.00 90 PHE A C 1
ATOM 748 O O . PHE A 1 90 ? -15.980 -9.469 19.139 1.00 97.00 90 PHE A O 1
ATOM 755 N N . LEU A 1 91 ? -13.741 -9.303 19.083 1.00 93.94 91 LEU A N 1
ATOM 756 C CA . LEU A 1 91 ? -13.634 -8.597 20.362 1.00 93.94 91 LEU A CA 1
ATOM 757 C C . LEU A 1 91 ? -14.279 -7.205 20.313 1.00 93.94 91 LEU A C 1
ATOM 759 O O . LEU A 1 91 ? -14.970 -6.815 21.257 1.00 93.94 91 LEU A O 1
ATOM 763 N N . ALA A 1 92 ? -14.103 -6.475 19.210 1.00 91.75 92 ALA A N 1
ATOM 764 C CA . ALA A 1 92 ? -14.686 -5.152 19.020 1.00 91.75 92 ALA A CA 1
ATOM 765 C C . ALA A 1 92 ? -16.218 -5.200 19.040 1.00 91.75 92 ALA A C 1
ATOM 767 O O . ALA A 1 92 ? -16.835 -4.343 19.666 1.00 91.75 92 ALA A O 1
ATOM 768 N N . VAL A 1 93 ? -16.843 -6.212 18.430 1.00 93.94 93 VAL A N 1
ATOM 769 C CA . VAL A 1 93 ? -18.305 -6.386 18.442 1.00 93.94 93 VAL A CA 1
ATOM 770 C C . VAL A 1 93 ? -18.818 -6.683 19.851 1.00 93.94 93 VAL A C 1
ATOM 772 O O . VAL A 1 93 ? -19.814 -6.089 20.269 1.00 93.94 93 VAL A O 1
ATOM 775 N N . LEU A 1 94 ? -18.134 -7.545 20.611 1.00 91.75 94 LEU A N 1
ATOM 776 C CA . LEU A 1 94 ? -18.498 -7.826 22.005 1.00 91.75 94 LEU A CA 1
ATOM 777 C C . LEU A 1 94 ? -18.419 -6.561 22.873 1.00 91.75 94 LEU A C 1
ATOM 779 O O . LEU A 1 94 ? -19.355 -6.258 23.619 1.00 91.75 94 LEU A O 1
ATOM 783 N N . GLY A 1 95 ? -17.336 -5.791 22.733 1.00 86.12 95 GLY A N 1
ATOM 784 C CA . GLY A 1 95 ? -17.165 -4.514 23.425 1.00 86.12 95 GLY A CA 1
ATOM 785 C C . GLY A 1 95 ? -18.218 -3.483 23.013 1.00 86.12 95 GLY A C 1
ATOM 786 O O . GLY A 1 95 ? -18.875 -2.892 23.870 1.00 86.12 95 GLY A O 1
ATOM 787 N N . ALA A 1 96 ? -18.440 -3.309 21.709 1.00 87.12 96 ALA A N 1
ATOM 788 C CA . ALA A 1 96 ? -19.433 -2.382 21.174 1.00 87.12 96 ALA A CA 1
ATOM 789 C C . ALA A 1 96 ? -20.847 -2.711 21.674 1.00 87.12 96 ALA A C 1
ATOM 791 O O . ALA A 1 96 ? -21.582 -1.806 22.075 1.00 87.12 96 ALA A O 1
ATOM 792 N N . TYR A 1 97 ? -21.219 -3.995 21.729 1.00 88.75 97 TYR A N 1
ATOM 793 C CA . TYR A 1 97 ? -22.508 -4.416 22.273 1.00 88.75 97 TYR A CA 1
ATOM 794 C C . TYR A 1 97 ? -22.656 -4.021 23.749 1.00 88.75 97 TYR A C 1
ATOM 796 O O . TYR A 1 97 ? -23.660 -3.404 24.118 1.00 88.75 97 TYR A O 1
ATOM 804 N N . PHE A 1 98 ? -21.642 -4.294 24.576 1.00 85.19 98 PHE A N 1
ATOM 805 C CA . PHE A 1 98 ? -21.631 -3.911 25.990 1.00 85.19 98 PHE A CA 1
ATOM 806 C C . PHE A 1 98 ? -21.804 -2.398 26.185 1.00 85.19 98 PHE A C 1
ATOM 808 O O . PHE A 1 98 ? -22.712 -1.972 26.903 1.00 85.19 98 PHE A O 1
ATOM 815 N N . PHE A 1 99 ? -21.006 -1.582 25.487 1.00 78.81 99 PHE A N 1
ATOM 816 C CA . PHE A 1 99 ? -21.103 -0.119 25.555 1.00 78.81 99 PHE A CA 1
ATOM 817 C C . PHE A 1 99 ? -22.436 0.423 25.020 1.00 78.81 99 PHE A C 1
ATOM 819 O O . PHE A 1 99 ? -22.938 1.420 25.534 1.00 78.81 99 PHE A O 1
ATOM 826 N N . SER A 1 100 ? -23.039 -0.231 24.020 1.00 83.69 100 SER A N 1
ATOM 827 C CA . SER A 1 100 ? -24.324 0.199 23.454 1.00 83.69 100 SER A CA 1
ATOM 828 C C . SER A 1 100 ? -25.514 -0.069 24.381 1.00 83.69 100 SER A C 1
ATOM 830 O O . SER A 1 100 ? -26.478 0.700 24.396 1.00 83.69 100 SER A O 1
ATOM 832 N N . ARG A 1 101 ? -25.472 -1.163 25.155 1.00 81.75 101 ARG A N 1
ATOM 833 C CA . ARG A 1 101 ? -26.624 -1.634 25.937 1.00 81.75 101 ARG A CA 1
ATOM 834 C C . ARG A 1 101 ? -26.535 -1.294 27.418 1.00 81.75 101 ARG A C 1
ATOM 836 O O . ARG A 1 101 ? -27.571 -1.282 28.084 1.00 81.75 101 ARG A O 1
ATOM 843 N N . HIS A 1 102 ? -25.347 -1.047 27.963 1.00 77.94 102 HIS A N 1
ATOM 844 C CA . HIS A 1 102 ? -25.169 -0.746 29.383 1.00 77.94 102 HIS A CA 1
ATOM 845 C C . HIS A 1 102 ? -24.722 0.699 29.602 1.00 77.94 102 HIS A C 1
ATOM 847 O O . HIS A 1 102 ? -23.747 1.175 29.026 1.00 77.94 102 HIS A O 1
ATOM 853 N N . LYS A 1 103 ? -25.444 1.411 30.477 1.00 71.75 103 LYS A N 1
ATOM 854 C CA . LYS A 1 103 ? -25.074 2.761 30.915 1.00 71.75 103 LYS A CA 1
ATOM 855 C C . LYS A 1 103 ? -23.984 2.650 31.978 1.00 71.75 103 LYS A C 1
ATOM 857 O O . LYS A 1 103 ? -24.283 2.493 33.158 1.00 71.75 103 LYS A O 1
ATOM 862 N N . LEU A 1 104 ? -22.729 2.694 31.547 1.00 73.12 104 LEU A N 1
ATOM 863 C CA . LEU A 1 104 ? -21.585 2.701 32.455 1.00 73.12 104 LEU A CA 1
ATOM 864 C C . LEU A 1 104 ? -21.447 4.060 33.155 1.00 73.12 104 LEU A C 1
ATOM 866 O O . LEU A 1 104 ? -21.582 5.096 32.491 1.00 73.12 104 LEU A O 1
ATOM 870 N N . PRO A 1 105 ? -21.114 4.096 34.458 1.00 70.81 105 PRO A N 1
ATOM 871 C CA . PRO A 1 105 ? -20.568 5.311 35.048 1.00 70.81 105 PRO A CA 1
ATOM 872 C C . PRO A 1 105 ? -19.259 5.657 34.314 1.00 70.81 105 PRO A C 1
ATOM 874 O O . PRO A 1 105 ? -18.463 4.769 34.024 1.00 70.81 105 PRO A O 1
ATOM 877 N N . PHE A 1 106 ? -19.056 6.935 33.974 1.00 76.88 106 PHE A N 1
ATOM 878 C CA . PHE A 1 106 ? -17.934 7.434 33.149 1.00 76.88 106 PHE A CA 1
ATOM 879 C C . PHE A 1 106 ? -17.939 7.037 31.657 1.00 76.88 106 PHE A C 1
ATOM 881 O O . PHE A 1 106 ? -16.905 7.135 30.993 1.00 76.88 106 PHE A O 1
ATOM 888 N N . SER A 1 107 ? -19.092 6.669 31.084 1.00 73.44 107 SER A N 1
ATOM 889 C CA . SER A 1 107 ? -19.217 6.323 29.655 1.00 73.44 107 SER A CA 1
ATOM 890 C C . SER A 1 107 ? -18.648 7.379 28.692 1.00 73.44 107 SER A C 1
ATOM 892 O O . SER A 1 107 ? -18.055 7.017 27.681 1.00 73.44 107 SER A O 1
ATOM 894 N N . GLY A 1 108 ? -18.758 8.673 29.019 1.00 76.31 108 GLY A N 1
ATOM 895 C CA . GLY A 1 108 ? -18.192 9.759 28.209 1.00 76.31 108 GLY A CA 1
ATOM 896 C C . GLY A 1 108 ? -16.659 9.768 28.155 1.00 76.31 108 GLY A C 1
ATOM 897 O O . GLY A 1 108 ? -16.094 10.023 27.096 1.00 76.31 108 GLY A O 1
ATOM 898 N N . LEU A 1 109 ? -15.983 9.434 29.261 1.00 81.81 109 LEU A N 1
ATOM 899 C CA . LEU A 1 109 ? -14.518 9.348 29.307 1.00 81.81 109 LEU A CA 1
ATOM 900 C C . LEU A 1 109 ? -14.020 8.127 28.526 1.00 81.81 109 LEU A C 1
ATOM 902 O O . LEU A 1 109 ? -13.080 8.239 27.747 1.00 81.81 109 LEU A O 1
ATOM 906 N N . LEU A 1 110 ? -14.680 6.978 28.699 1.00 79.25 110 LEU A N 1
ATOM 907 C CA . LEU A 1 110 ? -14.348 5.752 27.968 1.00 79.25 110 LEU A CA 1
ATOM 908 C C . LEU A 1 110 ? -14.562 5.919 26.459 1.00 79.25 110 LEU A C 1
ATOM 910 O O . LEU A 1 110 ? -13.732 5.471 25.673 1.00 79.25 110 LEU A O 1
ATOM 914 N N . TRP A 1 111 ? -15.625 6.618 26.053 1.00 76.12 111 TRP A N 1
ATOM 915 C CA . TRP A 1 111 ? -15.873 6.930 24.646 1.00 76.12 111 TRP A CA 1
ATOM 916 C C . TRP A 1 111 ? -14.842 7.906 24.064 1.00 76.12 111 TRP A C 1
ATOM 918 O O . TRP A 1 111 ? -14.348 7.686 22.962 1.00 76.12 111 TRP A O 1
ATOM 928 N N . ALA A 1 112 ? -14.461 8.949 24.809 1.00 81.75 112 ALA A N 1
ATOM 929 C CA . ALA A 1 112 ? -13.425 9.888 24.379 1.00 81.75 112 ALA A CA 1
ATOM 930 C C . ALA A 1 112 ? -12.048 9.217 24.241 1.00 81.75 112 ALA A C 1
ATOM 932 O O . ALA A 1 112 ? -11.345 9.462 23.265 1.00 81.75 112 ALA A O 1
ATOM 933 N N . LEU A 1 113 ? -11.683 8.335 25.178 1.00 83.12 113 LEU A N 1
ATOM 934 C CA . LEU A 1 113 ? -10.456 7.538 25.090 1.00 83.12 113 LEU A CA 1
ATOM 935 C C . LEU A 1 113 ? -10.479 6.588 23.889 1.00 83.12 113 LEU A C 1
ATOM 937 O O . LEU A 1 113 ? -9.464 6.442 23.217 1.00 83.12 113 LEU A O 1
ATOM 941 N N . PHE A 1 114 ? -11.630 5.979 23.590 1.00 78.00 114 PHE A N 1
ATOM 942 C CA . PHE A 1 114 ? -11.788 5.135 22.407 1.00 78.00 114 PHE A CA 1
ATOM 943 C C . PHE A 1 114 ? -11.607 5.933 21.107 1.00 78.00 114 PHE A C 1
ATOM 945 O O . PHE A 1 114 ? -10.844 5.515 20.244 1.00 78.00 114 PHE A O 1
ATOM 952 N N . LEU A 1 115 ? -12.242 7.105 20.994 1.00 79.50 115 LEU A N 1
ATOM 953 C CA . LEU A 1 115 ? -12.084 7.998 19.838 1.00 79.50 115 LEU A CA 1
ATOM 954 C C . LEU A 1 115 ? -10.669 8.564 19.688 1.00 79.50 115 LEU A C 1
ATOM 956 O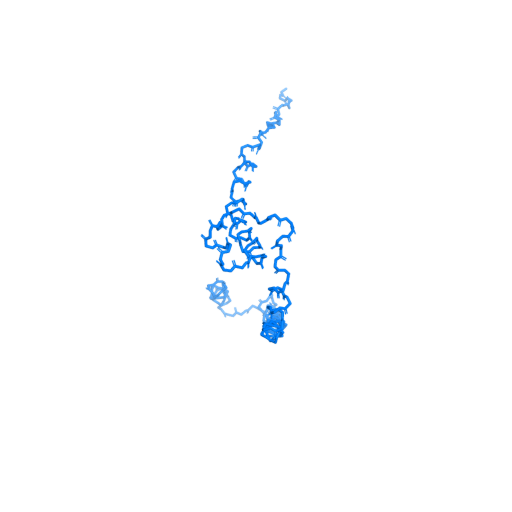 O . LEU A 1 115 ? -10.284 8.917 18.584 1.00 79.50 115 LEU A O 1
ATOM 960 N N . PHE A 1 116 ? -9.917 8.688 20.780 1.00 87.19 116 PHE A N 1
ATOM 961 C CA . PHE A 1 116 ? -8.521 9.116 20.735 1.00 87.19 116 PHE A CA 1
ATOM 962 C C . PHE A 1 116 ? -7.570 7.990 20.302 1.00 87.19 116 PHE A C 1
ATOM 964 O O . PHE A 1 116 ? -6.513 8.263 19.741 1.00 87.19 116 PHE A O 1
ATOM 971 N N . LEU A 1 117 ? -7.917 6.735 20.608 1.00 78.94 117 LEU A N 1
ATOM 972 C CA . LEU A 1 117 ? -7.112 5.557 20.275 1.00 78.94 117 LEU A CA 1
ATOM 973 C C . LEU A 1 117 ? -7.268 5.126 18.804 1.00 78.94 117 LEU A C 1
ATOM 975 O O . LEU A 1 117 ? -6.339 4.532 18.259 1.00 78.94 117 LEU A O 1
ATOM 979 N N . MET A 1 118 ? -8.444 5.356 18.208 1.00 65.06 118 MET A N 1
ATOM 980 C CA . MET A 1 118 ? -8.743 5.050 16.799 1.00 65.06 118 MET A CA 1
ATOM 981 C C . MET A 1 118 ? -8.129 6.077 15.850 1.00 65.06 118 MET A C 1
ATOM 983 O O . MET A 1 118 ? -7.627 5.634 14.793 1.00 65.06 118 MET A O 1
#